Protein AF-B7QCP3-F1 (afdb_monomer_lite)

Structure (mmCIF, N/CA/C/O backbone):
data_AF-B7QCP3-F1
#
_entry.id   AF-B7QCP3-F1
#
loop_
_atom_site.group_PDB
_atom_site.id
_atom_site.type_symbol
_atom_site.label_atom_id
_atom_site.label_alt_id
_atom_site.label_comp_id
_atom_site.label_asym_id
_atom_site.label_entity_id
_atom_site.label_seq_id
_atom_site.pdbx_PDB_ins_code
_atom_site.Cartn_x
_atom_site.Cartn_y
_atom_site.Cartn_z
_atom_site.occupancy
_atom_site.B_iso_or_equiv
_atom_site.auth_seq_id
_atom_site.auth_comp_id
_atom_site.auth_asym_id
_atom_site.auth_atom_id
_atom_site.pdbx_PDB_model_num
ATOM 1 N N . MET A 1 1 ? -28.435 -17.490 49.135 1.00 46.22 1 MET A N 1
ATOM 2 C CA . MET A 1 1 ? -27.819 -16.164 48.961 1.00 46.22 1 MET A CA 1
ATOM 3 C C . MET A 1 1 ? -27.325 -16.120 47.533 1.00 46.22 1 MET A C 1
ATOM 5 O O . MET A 1 1 ? -26.300 -16.717 47.230 1.00 46.22 1 MET A O 1
ATOM 9 N N . GLU A 1 2 ? -28.152 -15.584 46.642 1.00 53.16 2 GLU A N 1
ATOM 10 C CA . GLU A 1 2 ? -27.776 -15.393 45.244 1.00 53.16 2 GLU A CA 1
ATOM 11 C C . GLU A 1 2 ? -26.828 -14.197 45.165 1.00 53.16 2 GLU A C 1
ATOM 13 O O . GLU A 1 2 ? -26.972 -13.226 45.903 1.00 53.16 2 GLU A O 1
ATOM 18 N N . VAL A 1 3 ? -25.815 -14.289 44.306 1.00 61.50 3 VAL A N 1
ATOM 19 C CA . VAL A 1 3 ? -24.727 -13.299 44.187 1.00 61.50 3 VAL A CA 1
ATOM 20 C C . VAL A 1 3 ? -25.260 -11.890 43.862 1.00 61.50 3 VAL A C 1
ATOM 22 O O . VAL A 1 3 ? -24.596 -10.890 44.119 1.00 61.50 3 VAL A O 1
ATOM 25 N N . THR A 1 4 ? -26.488 -11.814 43.351 1.00 58.09 4 THR A N 1
ATOM 26 C CA . THR A 1 4 ? -27.262 -10.607 43.050 1.00 58.09 4 THR A CA 1
ATOM 27 C C . THR A 1 4 ? -27.692 -9.804 44.283 1.00 58.09 4 THR A C 1
ATOM 29 O O . THR A 1 4 ? -27.760 -8.583 44.181 1.00 58.09 4 THR A O 1
ATOM 32 N N . ASP A 1 5 ? -27.882 -10.423 45.455 1.00 54.50 5 ASP A N 1
ATOM 33 C CA . ASP A 1 5 ? -28.210 -9.703 46.706 1.00 54.50 5 ASP A CA 1
ATOM 34 C C . ASP A 1 5 ? -27.000 -8.954 47.296 1.00 54.50 5 ASP A C 1
ATOM 36 O O . ASP A 1 5 ? -27.155 -8.018 48.078 1.00 54.50 5 ASP A O 1
ATOM 40 N N . LEU A 1 6 ? -25.776 -9.341 46.915 1.00 59.97 6 LEU A N 1
ATOM 41 C CA . LEU A 1 6 ? -24.539 -8.690 47.366 1.00 59.97 6 LEU A CA 1
ATOM 42 C C . LEU A 1 6 ? -24.237 -7.398 46.583 1.00 59.97 6 LEU A C 1
ATOM 44 O O . LEU A 1 6 ? -23.467 -6.560 47.045 1.00 59.97 6 LEU A O 1
ATOM 48 N N . ILE A 1 7 ? -24.823 -7.243 45.393 1.00 63.78 7 ILE A N 1
ATOM 49 C CA . ILE A 1 7 ? -24.487 -6.175 44.437 1.00 63.78 7 ILE A CA 1
ATOM 50 C C . ILE A 1 7 ? -25.426 -4.959 44.579 1.00 63.78 7 ILE A C 1
ATOM 52 O O . ILE A 1 7 ? -25.082 -3.860 44.142 1.00 63.78 7 ILE A O 1
ATOM 56 N N . GLY A 1 8 ? -26.543 -5.109 45.299 1.00 57.94 8 GLY A N 1
ATOM 57 C CA . GLY A 1 8 ? -27.529 -4.050 45.516 1.00 57.94 8 GLY A CA 1
ATOM 58 C C . GLY A 1 8 ? -28.413 -3.807 44.289 1.00 57.94 8 GLY A C 1
ATOM 59 O O . GLY A 1 8 ? -28.006 -4.038 43.151 1.00 57.94 8 GLY A O 1
ATOM 60 N N . GLU A 1 9 ? -29.649 -3.353 44.519 1.00 66.12 9 GLU A N 1
ATOM 61 C CA . GLU A 1 9 ? -30.588 -3.010 43.445 1.00 66.12 9 GLU A CA 1
ATOM 62 C C . GLU A 1 9 ? -29.962 -2.008 42.467 1.00 66.12 9 GLU A C 1
ATOM 64 O O . GLU A 1 9 ? -29.450 -0.956 42.861 1.00 66.12 9 GLU A O 1
ATOM 69 N N . THR A 1 10 ? -30.023 -2.339 41.176 1.00 66.56 10 THR A N 1
ATOM 70 C CA . THR A 1 10 ? -29.459 -1.530 40.093 1.00 66.56 10 THR A CA 1
ATOM 71 C C . THR A 1 10 ? -30.162 -0.173 40.006 1.00 66.56 10 THR A C 1
ATOM 73 O O . THR A 1 10 ? -31.198 -0.023 39.359 1.00 66.56 10 THR A O 1
ATOM 76 N N . GLY A 1 11 ? -29.628 0.832 40.698 1.00 74.88 11 GLY A N 1
ATOM 77 C CA . GLY A 1 11 ? -30.231 2.160 40.775 1.00 74.88 11 GLY A CA 1
ATOM 78 C C . GLY A 1 11 ? -30.078 2.971 39.483 1.00 74.88 11 GLY A C 1
ATOM 79 O O . GLY A 1 11 ? -29.145 2.778 38.702 1.00 74.88 11 GLY A O 1
ATOM 80 N N . THR A 1 12 ? -30.945 3.971 39.289 1.00 77.31 12 THR A N 1
ATOM 81 C CA . THR A 1 12 ? -30.922 4.901 38.139 1.00 77.31 12 THR A CA 1
ATOM 82 C C . THR A 1 12 ? -29.543 5.532 37.904 1.00 77.31 12 THR A C 1
ATOM 84 O O . THR A 1 12 ? -29.135 5.740 36.764 1.00 77.31 12 THR A O 1
ATOM 87 N N . PHE A 1 13 ? -28.792 5.790 38.979 1.00 77.31 13 PHE A N 1
ATOM 88 C CA . PHE A 1 13 ? -27.433 6.327 38.910 1.00 77.31 13 PHE A CA 1
ATOM 89 C C . PHE A 1 13 ? -26.421 5.337 38.313 1.00 77.31 13 PHE A C 1
ATOM 91 O O . PHE A 1 13 ? -25.586 5.732 37.503 1.00 77.31 13 PHE A O 1
ATOM 98 N N . GLN A 1 14 ? -26.509 4.049 38.656 1.00 82.31 14 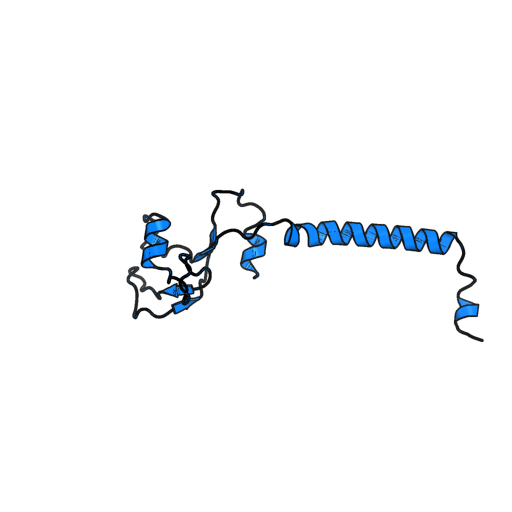GLN A N 1
ATOM 99 C CA . GLN A 1 14 ? -25.624 3.021 38.098 1.00 82.31 14 GLN A CA 1
ATOM 100 C C . GLN A 1 14 ? -25.875 2.846 36.596 1.00 82.31 14 GLN A C 1
ATOM 102 O O . GLN A 1 14 ? -24.928 2.805 35.812 1.00 82.31 14 GLN A O 1
ATOM 107 N N . ASN A 1 15 ? -27.145 2.860 36.179 1.00 82.62 15 ASN A N 1
ATOM 108 C CA . ASN A 1 15 ? -27.513 2.824 34.763 1.00 82.62 15 ASN A CA 1
ATOM 109 C C . ASN A 1 15 ? -27.022 4.067 34.006 1.00 82.62 15 ASN A C 1
ATOM 111 O O . ASN A 1 15 ? -26.506 3.946 32.897 1.00 82.62 15 ASN A O 1
ATOM 115 N N . LEU A 1 16 ? -27.111 5.258 34.610 1.00 87.00 16 LEU A N 1
ATOM 116 C CA . LEU A 1 16 ? -26.567 6.483 34.018 1.00 87.00 16 LEU A CA 1
ATOM 117 C C . LEU A 1 16 ? -25.044 6.389 33.825 1.00 87.00 16 LEU A C 1
ATOM 119 O O . LEU A 1 16 ? -24.537 6.721 32.754 1.00 87.00 16 LEU A O 1
ATOM 123 N N . MET A 1 17 ? -24.318 5.896 34.831 1.00 87.50 17 MET A N 1
ATOM 124 C CA . MET A 1 17 ? -22.865 5.699 34.754 1.00 87.50 17 MET A CA 1
ATOM 125 C C . MET A 1 17 ? -22.487 4.679 33.676 1.00 87.50 17 MET A C 1
ATOM 127 O O . MET A 1 17 ? -21.512 4.887 32.950 1.00 87.50 17 MET A O 1
ATOM 131 N N . LEU A 1 18 ? -23.281 3.616 33.516 1.00 89.00 18 LEU A N 1
ATOM 132 C CA . LEU A 1 18 ? -23.097 2.634 32.451 1.00 89.00 18 LEU A CA 1
ATOM 133 C C . LEU A 1 18 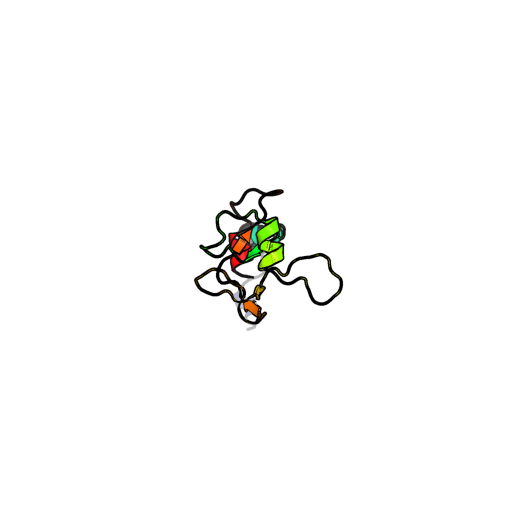? -23.265 3.272 31.066 1.00 89.00 18 LEU A C 1
ATOM 135 O O . LEU A 1 18 ? -22.394 3.111 30.215 1.00 89.00 18 LEU A O 1
ATOM 139 N N . VAL A 1 19 ? -24.331 4.051 30.855 1.00 91.81 19 VAL A N 1
ATOM 140 C CA . VAL A 1 19 ? -24.593 4.742 29.579 1.00 91.81 19 VAL A CA 1
ATOM 141 C C . VAL A 1 19 ? -23.472 5.722 29.237 1.00 91.81 19 VAL A C 1
ATOM 143 O O . VAL A 1 19 ? -22.982 5.727 28.108 1.00 91.81 19 VAL A O 1
ATOM 146 N N . VAL A 1 20 ? -23.012 6.518 30.207 1.00 93.56 20 VAL A N 1
ATOM 147 C CA . VAL A 1 20 ? -21.892 7.450 29.999 1.00 93.56 20 VAL A CA 1
ATOM 148 C C . VAL A 1 20 ? -20.608 6.690 29.654 1.00 93.56 20 VAL A C 1
ATOM 150 O O . VAL A 1 20 ? -19.882 7.092 28.743 1.00 93.56 20 VAL A O 1
ATOM 153 N N . SER A 1 21 ? -20.345 5.572 30.332 1.00 91.38 21 SER A N 1
ATOM 154 C CA . SER A 1 21 ? -19.172 4.728 30.073 1.00 91.38 2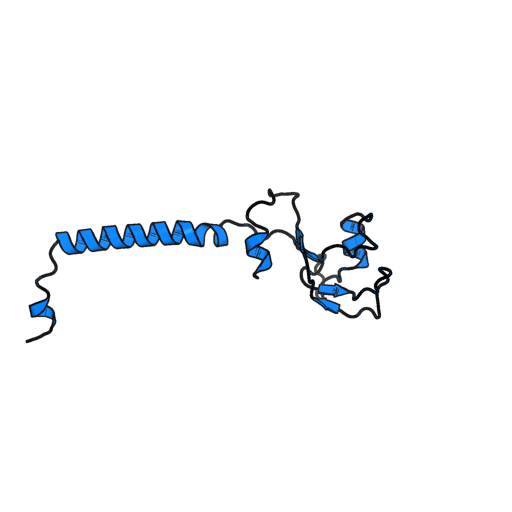1 SER A CA 1
ATOM 155 C C . SER A 1 21 ? -19.222 4.095 28.679 1.00 91.38 21 SER A C 1
ATOM 157 O O . SER A 1 21 ? -18.232 4.132 27.949 1.00 91.38 21 SER A O 1
ATOM 159 N N . MET A 1 22 ? -20.388 3.591 28.263 1.00 94.81 22 MET A N 1
ATOM 160 C CA . MET A 1 22 ? -20.604 3.058 26.916 1.00 94.81 22 MET A CA 1
ATOM 161 C C . MET A 1 22 ? -20.426 4.138 25.847 1.00 94.81 22 MET A C 1
ATOM 163 O O . MET A 1 22 ? -19.716 3.912 24.871 1.00 94.81 22 MET A O 1
ATOM 167 N N . TYR A 1 23 ? -20.995 5.331 26.042 1.00 95.31 23 TYR A N 1
ATOM 168 C CA . TYR A 1 23 ? -20.841 6.451 25.108 1.00 95.31 23 TYR A CA 1
ATOM 169 C C . TYR A 1 23 ? -19.369 6.837 24.907 1.00 95.31 23 TYR A C 1
ATOM 171 O O . TYR A 1 23 ? -18.920 7.034 23.776 1.00 95.31 23 TYR A O 1
ATOM 179 N N . ARG A 1 24 ? -18.588 6.888 25.996 1.00 93.69 24 ARG A N 1
ATOM 180 C CA . ARG A 1 24 ? -17.136 7.112 25.927 1.00 93.69 24 ARG A CA 1
ATOM 181 C C . ARG A 1 24 ? -16.434 6.016 25.128 1.00 93.69 24 ARG A C 1
ATOM 183 O O . ARG A 1 24 ? -15.607 6.342 24.281 1.00 93.69 24 ARG A O 1
ATOM 190 N N . GLY A 1 25 ? -16.786 4.753 25.365 1.00 92.69 25 GLY A N 1
ATOM 191 C CA . GLY A 1 25 ? -16.244 3.614 24.624 1.00 92.69 25 GLY A CA 1
ATOM 192 C C . GLY A 1 25 ? -16.542 3.688 23.126 1.00 92.69 25 GLY A C 1
ATOM 193 O O . GLY A 1 25 ? -15.640 3.507 22.314 1.00 92.69 25 GLY A O 1
ATOM 194 N N . VAL A 1 26 ? -17.775 4.037 22.751 1.00 92.50 26 VAL A N 1
ATOM 195 C CA . VAL A 1 26 ? -18.178 4.193 21.344 1.00 92.50 26 VAL A CA 1
ATOM 196 C C . VAL A 1 26 ? -17.411 5.329 20.671 1.00 92.50 26 VAL A C 1
ATOM 198 O O . VAL A 1 26 ? -16.875 5.137 19.584 1.00 92.50 26 VAL A O 1
ATOM 201 N N . MET A 1 27 ? -17.288 6.491 21.318 1.00 90.88 27 MET A N 1
ATOM 202 C CA . MET A 1 27 ? -16.523 7.613 20.759 1.00 90.88 27 MET A CA 1
ATOM 203 C C . MET A 1 27 ? -15.036 7.282 20.603 1.00 90.88 27 MET A C 1
ATOM 205 O O . MET A 1 27 ? -14.427 7.639 19.596 1.00 90.88 27 MET A O 1
ATOM 209 N N . LEU A 1 28 ? -14.459 6.555 21.563 1.00 90.19 28 LEU A N 1
ATOM 210 C CA . LEU A 1 28 ? -13.087 6.063 21.467 1.00 90.19 28 LEU A CA 1
ATOM 211 C C . LEU A 1 28 ? -12.925 5.069 20.308 1.00 90.19 28 LEU A C 1
ATOM 213 O O . LEU A 1 28 ? -11.949 5.152 19.566 1.00 90.19 28 LEU A O 1
ATOM 217 N N . ALA A 1 29 ? -13.878 4.154 20.129 1.00 87.94 29 ALA A N 1
ATOM 218 C CA . ALA A 1 29 ? -13.863 3.197 19.029 1.00 87.94 29 ALA A CA 1
ATOM 219 C C . ALA A 1 29 ? -13.962 3.902 17.670 1.00 87.94 29 ALA A C 1
ATOM 221 O O . ALA A 1 29 ? -13.168 3.609 16.785 1.00 87.94 29 ALA A O 1
ATOM 222 N N . ILE A 1 30 ? -14.864 4.878 17.521 1.00 88.38 30 ILE A N 1
ATOM 223 C CA . ILE A 1 30 ? -14.986 5.679 16.293 1.00 88.38 30 ILE A CA 1
ATOM 224 C C . ILE A 1 30 ? -13.691 6.443 16.013 1.00 88.38 30 ILE A C 1
ATOM 226 O O . ILE A 1 30 ? -13.244 6.477 14.874 1.00 88.38 30 ILE A O 1
ATOM 230 N N . ASN A 1 31 ? -13.063 7.040 17.027 1.00 86.19 31 ASN A N 1
ATOM 231 C CA . ASN A 1 31 ? -11.818 7.776 16.826 1.00 86.19 31 ASN A CA 1
ATOM 232 C C . ASN A 1 31 ? -10.661 6.866 16.379 1.00 86.19 31 ASN A C 1
ATOM 234 O O . ASN A 1 31 ? -9.910 7.247 15.487 1.00 86.19 31 ASN A O 1
ATOM 238 N N . ASN A 1 32 ? -10.546 5.663 16.950 1.00 83.75 32 ASN A N 1
ATOM 239 C CA . ASN A 1 32 ? -9.470 4.730 16.607 1.00 83.75 32 ASN A CA 1
ATOM 240 C C . ASN A 1 32 ? -9.721 3.971 15.296 1.00 83.75 32 ASN A C 1
ATOM 242 O O . ASN A 1 32 ? -8.790 3.750 14.530 1.00 83.75 32 ASN A O 1
ATOM 246 N N . LEU A 1 33 ? -10.965 3.569 15.025 1.00 82.75 33 LEU A N 1
ATOM 247 C CA . LEU A 1 33 ? -11.322 2.769 13.847 1.00 82.75 33 LEU A CA 1
ATOM 248 C C . LEU A 1 33 ? -11.761 3.624 12.658 1.00 82.75 33 LEU A C 1
ATOM 250 O O . LEU A 1 33 ? -11.763 3.146 11.528 1.00 82.75 33 LEU A O 1
ATOM 254 N N . GLY A 1 34 ? -12.136 4.884 12.889 1.00 77.38 34 GLY A N 1
ATOM 255 C CA . GLY A 1 34 ? -12.639 5.781 11.852 1.00 77.38 34 GLY A CA 1
ATOM 256 C C . GLY A 1 34 ? -11.639 5.960 10.719 1.00 77.38 34 GLY A C 1
ATOM 257 O O . GLY A 1 34 ? -12.037 5.947 9.564 1.00 77.38 34 GLY A O 1
ATOM 258 N N . ALA A 1 35 ? -10.346 6.014 11.036 1.00 68.81 35 ALA A N 1
ATOM 259 C CA . ALA A 1 35 ? -9.267 6.004 10.055 1.00 68.81 35 ALA A CA 1
ATOM 260 C C . ALA A 1 35 ? -9.423 4.851 9.043 1.00 68.81 35 ALA A C 1
ATOM 262 O O . ALA A 1 35 ? -9.565 5.093 7.849 1.00 68.81 35 ALA A O 1
ATOM 263 N N . SER A 1 36 ? -9.504 3.606 9.512 1.00 69.19 36 SER A N 1
ATOM 264 C CA . SER A 1 36 ? -9.596 2.420 8.649 1.00 69.19 36 SER A CA 1
ATOM 265 C C . SER A 1 36 ? -10.835 2.391 7.748 1.00 69.19 36 SER A C 1
ATOM 267 O O . SER A 1 36 ? -10.768 1.819 6.667 1.00 69.19 36 SER A O 1
ATOM 269 N N . PHE A 1 37 ? -11.951 2.996 8.166 1.00 67.75 37 PHE A N 1
ATOM 270 C CA . PHE A 1 37 ? -13.183 3.043 7.365 1.00 67.75 37 PHE A CA 1
ATOM 271 C C . PHE A 1 37 ? -13.298 4.278 6.466 1.00 67.75 37 PHE A C 1
ATOM 273 O O . PHE A 1 37 ? -14.024 4.241 5.475 1.00 67.75 37 PHE A O 1
ATOM 280 N N . LEU A 1 38 ? -12.640 5.383 6.822 1.00 70.88 38 LEU A N 1
ATOM 281 C CA . LEU A 1 38 ? -12.728 6.649 6.091 1.00 70.88 38 LEU A CA 1
ATOM 282 C C . LEU A 1 38 ? -11.674 6.773 4.992 1.00 70.88 38 LEU A C 1
ATOM 284 O O . LEU A 1 38 ? -11.841 7.602 4.099 1.00 70.88 38 LEU A O 1
ATOM 288 N N . PHE A 1 39 ? -10.598 5.988 5.048 1.00 69.00 39 PHE A N 1
ATOM 289 C CA . PHE A 1 39 ? -9.581 6.003 4.008 1.00 69.00 39 PHE A CA 1
ATOM 290 C C . PHE A 1 39 ? -10.061 5.222 2.776 1.00 69.00 39 PHE A C 1
ATOM 292 O O . PHE A 1 39 ? -10.282 4.014 2.873 1.00 69.00 39 PHE A O 1
ATOM 299 N N . PRO A 1 40 ? -10.237 5.884 1.615 1.00 68.50 40 PRO A N 1
ATOM 300 C CA . PRO A 1 40 ? -10.577 5.182 0.388 1.00 68.50 40 PRO A CA 1
ATOM 301 C C . PRO A 1 40 ? -9.417 4.265 -0.028 1.00 68.50 40 PRO A C 1
ATOM 303 O O . PRO A 1 40 ? -8.253 4.596 0.234 1.00 68.50 40 PRO A O 1
ATOM 306 N N . PRO A 1 41 ? -9.703 3.133 -0.697 1.00 69.75 41 PRO A N 1
ATOM 307 C CA . PRO A 1 41 ? -8.654 2.335 -1.311 1.00 69.75 41 PRO A CA 1
ATOM 308 C C . PRO A 1 41 ? -7.950 3.202 -2.358 1.00 69.75 41 PRO A C 1
ATOM 310 O O . PRO A 1 41 ? -8.571 3.653 -3.322 1.00 69.75 41 PRO A O 1
ATOM 313 N N . VAL A 1 42 ? -6.663 3.475 -2.147 1.00 76.38 42 VAL A N 1
ATOM 314 C CA . VAL A 1 42 ? -5.836 4.153 -3.147 1.00 76.38 42 VAL A CA 1
ATOM 315 C C . VAL A 1 42 ? -5.232 3.108 -4.073 1.00 76.38 42 VAL A C 1
ATOM 317 O O . VAL A 1 42 ? -4.813 2.032 -3.635 1.00 76.38 42 VAL A O 1
ATOM 320 N N . GLY A 1 43 ? -5.194 3.424 -5.367 1.00 79.81 43 GLY A N 1
ATOM 321 C CA . GLY A 1 43 ? -4.473 2.603 -6.329 1.00 79.81 43 GLY A CA 1
ATOM 322 C C . GLY A 1 43 ? -3.006 2.524 -5.918 1.00 79.81 43 GLY A C 1
ATOM 323 O O . GLY A 1 43 ? -2.373 3.555 -5.704 1.00 79.81 43 GLY A O 1
ATOM 324 N N . HIS A 1 44 ? -2.478 1.314 -5.791 1.00 84.19 44 HIS A N 1
ATOM 325 C CA . HIS A 1 44 ? -1.081 1.072 -5.447 1.00 84.19 44 HIS A CA 1
ATOM 326 C C . HIS A 1 44 ? -0.470 0.071 -6.419 1.00 84.19 44 HIS A C 1
ATOM 328 O O . HIS A 1 44 ? -1.171 -0.730 -7.042 1.00 84.19 44 HIS A O 1
ATOM 334 N N . TRP A 1 45 ? 0.842 0.156 -6.591 1.00 88.44 45 TRP A N 1
ATOM 335 C CA . TRP A 1 45 ? 1.608 -0.723 -7.465 1.00 88.44 45 TRP A CA 1
ATOM 336 C C . TRP A 1 45 ? 3.030 -0.904 -6.945 1.00 88.44 45 TRP A C 1
ATOM 338 O O . TRP A 1 45 ? 3.490 -0.103 -6.137 1.00 88.44 45 TRP A O 1
ATOM 348 N N . CYS A 1 46 ? 3.752 -1.922 -7.422 1.00 89.56 46 CYS A N 1
ATOM 349 C CA . CYS A 1 46 ? 5.148 -2.108 -7.023 1.00 89.56 46 CYS A CA 1
ATOM 350 C C . CYS A 1 46 ? 6.010 -0.888 -7.399 1.00 89.56 46 CYS A C 1
ATOM 352 O O . CYS A 1 46 ? 5.920 -0.378 -8.523 1.00 89.56 46 CYS A O 1
ATOM 354 N N . SER A 1 47 ? 6.877 -0.470 -6.477 1.00 90.31 47 SER A N 1
ATOM 355 C CA . SER A 1 47 ? 7.847 0.613 -6.668 1.00 90.31 47 SER A CA 1
ATOM 356 C C . SER A 1 47 ? 8.792 0.347 -7.844 1.00 90.31 47 SER A C 1
ATOM 358 O O . SER A 1 47 ? 9.118 -0.803 -8.155 1.00 90.31 47 SER A O 1
ATOM 360 N N . ARG A 1 48 ? 9.228 1.415 -8.520 1.00 90.12 48 ARG A N 1
ATOM 361 C CA . ARG A 1 48 ? 10.149 1.332 -9.660 1.00 90.12 48 ARG A CA 1
ATOM 362 C C . ARG A 1 48 ? 11.495 0.739 -9.264 1.00 90.12 48 ARG A C 1
ATOM 364 O O . ARG A 1 48 ? 12.146 1.193 -8.327 1.00 90.12 48 ARG A O 1
ATOM 371 N N . HIS A 1 49 ? 11.976 -0.196 -10.084 1.00 87.94 49 HIS A N 1
ATOM 372 C CA . HIS A 1 49 ? 13.358 -0.662 -9.992 1.00 87.94 49 HIS A CA 1
ATOM 373 C C . HIS A 1 49 ? 14.329 0.527 -10.159 1.00 87.94 49 HIS A C 1
ATOM 375 O O . HIS A 1 49 ? 14.065 1.394 -11.002 1.00 87.94 49 HIS A O 1
ATOM 381 N N . PRO A 1 50 ? 15.474 0.579 -9.449 1.00 86.56 50 PRO A N 1
ATOM 382 C CA . PRO A 1 50 ? 16.436 1.685 -9.550 1.00 86.56 50 PRO A CA 1
ATOM 383 C C . PRO A 1 50 ? 16.862 2.023 -10.989 1.00 86.56 50 PRO A C 1
ATOM 385 O O . PRO A 1 50 ? 17.000 3.191 -11.349 1.00 86.56 50 PRO A O 1
ATOM 388 N N . ALA A 1 51 ? 16.975 1.006 -11.850 1.00 86.75 51 ALA A N 1
ATOM 389 C CA . ALA A 1 51 ? 17.280 1.150 -13.280 1.00 86.75 51 ALA A CA 1
ATOM 390 C C . ALA A 1 51 ? 16.176 1.860 -14.105 1.00 86.75 51 ALA A C 1
ATOM 392 O O . ALA A 1 51 ? 16.387 2.255 -15.254 1.00 86.75 51 ALA A O 1
ATOM 393 N N . HIS A 1 52 ? 14.981 2.031 -13.540 1.00 86.62 52 HIS A N 1
ATOM 394 C CA . HIS A 1 52 ? 13.793 2.578 -14.196 1.00 86.62 52 HIS A CA 1
ATOM 395 C C . HIS A 1 52 ? 13.202 3.802 -13.491 1.00 86.62 52 HIS A C 1
ATOM 397 O O . HIS A 1 52 ? 12.109 4.238 -13.847 1.00 86.62 52 HIS A O 1
ATOM 403 N N . ILE A 1 53 ? 13.949 4.432 -12.581 1.00 86.00 53 ILE A N 1
ATOM 404 C CA . ILE A 1 53 ? 13.499 5.634 -11.864 1.00 86.00 53 ILE A CA 1
ATOM 405 C C . ILE A 1 53 ? 13.137 6.800 -12.803 1.00 86.00 53 ILE A C 1
ATOM 407 O O . ILE A 1 53 ? 12.191 7.542 -12.548 1.00 86.00 53 ILE A O 1
ATOM 411 N N . ASN A 1 54 ? 13.835 6.911 -13.940 1.00 90.06 54 ASN A N 1
ATOM 412 C CA . ASN A 1 54 ? 13.600 7.945 -14.953 1.00 90.06 54 ASN A CA 1
ATOM 413 C C . ASN A 1 54 ? 12.375 7.671 -15.845 1.00 90.06 54 ASN A C 1
ATOM 415 O O . ASN A 1 54 ? 12.012 8.527 -16.652 1.00 90.06 54 ASN A O 1
ATOM 419 N N . ARG A 1 55 ? 11.751 6.487 -15.756 1.00 86.31 55 ARG A N 1
ATOM 420 C CA . ARG A 1 55 ? 10.547 6.173 -16.535 1.00 86.31 55 ARG A CA 1
ATOM 421 C C . ARG A 1 55 ? 9.307 6.783 -15.896 1.00 86.31 55 ARG A C 1
ATOM 423 O O . ARG A 1 55 ? 9.210 6.928 -14.676 1.00 86.31 55 ARG A O 1
ATOM 430 N N . THR A 1 56 ? 8.335 7.091 -16.750 1.00 90.56 56 THR A N 1
ATOM 431 C CA . THR A 1 56 ? 6.991 7.473 -16.302 1.00 90.56 56 THR A CA 1
ATOM 432 C C . THR A 1 56 ? 6.286 6.289 -15.639 1.00 90.56 56 THR A C 1
ATOM 434 O O . THR A 1 56 ? 6.581 5.129 -15.936 1.00 90.56 56 THR A O 1
ATOM 437 N N . ILE A 1 57 ? 5.323 6.581 -14.763 1.00 88.06 57 ILE A N 1
ATOM 438 C CA . ILE A 1 57 ? 4.551 5.563 -14.037 1.00 88.06 57 ILE A CA 1
ATOM 439 C C . ILE A 1 57 ? 3.817 4.635 -15.014 1.00 88.06 57 ILE A C 1
ATOM 441 O O . ILE A 1 57 ? 3.812 3.425 -14.828 1.00 88.06 57 ILE A O 1
ATOM 445 N N . GLN A 1 58 ? 3.234 5.171 -16.086 1.00 88.12 58 GLN A N 1
ATOM 446 C CA . GLN A 1 58 ? 2.513 4.380 -17.085 1.00 88.12 58 GLN A CA 1
ATOM 447 C C . GLN A 1 58 ? 3.442 3.393 -17.803 1.00 88.12 58 GLN A C 1
ATOM 449 O O . GLN A 1 58 ? 3.131 2.209 -17.888 1.00 88.12 58 GLN A O 1
ATOM 454 N N . GLN A 1 59 ? 4.615 3.857 -18.243 1.00 89.44 59 GLN A N 1
ATOM 455 C CA . GLN A 1 59 ? 5.616 2.997 -18.884 1.00 89.44 59 GLN A CA 1
ATOM 456 C C . GLN A 1 59 ? 6.162 1.932 -17.931 1.00 89.44 59 GLN A C 1
ATOM 458 O O . GLN A 1 59 ? 6.526 0.843 -18.365 1.00 89.44 59 GLN A O 1
ATOM 463 N N . TRP A 1 60 ? 6.259 2.260 -16.642 1.00 89.81 60 TRP A N 1
ATOM 464 C CA . TRP A 1 60 ? 6.637 1.301 -15.615 1.00 89.81 60 TRP A CA 1
ATOM 465 C C . TRP A 1 60 ? 5.571 0.218 -15.445 1.00 89.81 60 TRP A C 1
ATOM 467 O O . TRP A 1 60 ? 5.898 -0.962 -15.532 1.00 89.81 60 TRP A O 1
ATOM 477 N N . LYS A 1 61 ? 4.300 0.610 -15.290 1.00 88.50 61 LYS A N 1
ATOM 478 C CA . LYS A 1 61 ? 3.170 -0.320 -15.156 1.00 88.50 61 LYS A CA 1
ATOM 479 C C . LYS A 1 61 ? 3.095 -1.293 -16.334 1.00 88.50 61 LYS A C 1
ATOM 481 O O . LYS A 1 61 ? 2.944 -2.487 -16.125 1.00 88.50 61 LYS A O 1
ATOM 486 N N . GLU A 1 62 ? 3.277 -0.803 -17.558 1.00 88.56 62 GLU A N 1
ATOM 487 C CA . GLU A 1 62 ? 3.262 -1.636 -18.769 1.00 88.56 62 GLU A CA 1
ATOM 488 C C . GLU A 1 62 ? 4.406 -2.656 -18.844 1.00 88.56 62 GLU A C 1
ATOM 490 O O . GLU A 1 62 ? 4.221 -3.735 -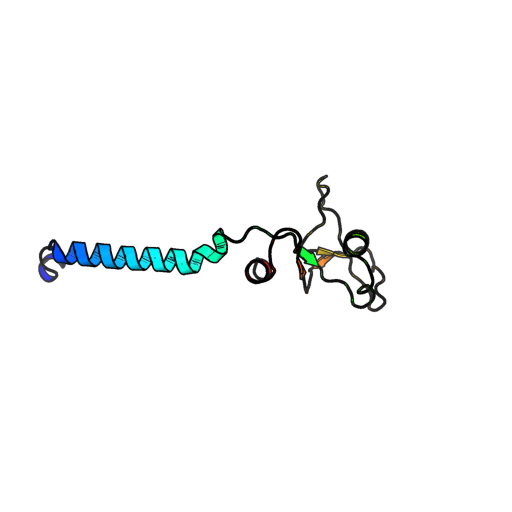19.401 1.00 88.56 62 GLU A O 1
ATOM 495 N N . LEU A 1 63 ? 5.582 -2.316 -18.312 1.00 87.94 63 LEU A N 1
ATOM 496 C CA . LEU A 1 63 ? 6.768 -3.172 -18.362 1.00 87.94 63 LEU A CA 1
ATOM 497 C C . LEU A 1 63 ? 6.802 -4.181 -17.210 1.00 87.94 63 LEU A C 1
ATOM 499 O O . LEU A 1 63 ? 7.154 -5.341 -17.406 1.00 87.94 63 LEU A O 1
ATOM 503 N N . ALA A 1 64 ? 6.512 -3.706 -16.002 1.00 86.50 64 ALA A N 1
ATOM 504 C CA . ALA A 1 64 ? 6.790 -4.414 -14.763 1.00 86.50 64 ALA A CA 1
ATOM 505 C C . ALA A 1 64 ? 5.581 -5.154 -14.208 1.00 86.50 64 ALA A C 1
ATOM 507 O O . ALA A 1 64 ? 5.756 -6.114 -13.464 1.00 86.50 64 ALA A O 1
ATOM 508 N N . ILE A 1 65 ? 4.368 -4.703 -14.522 1.00 88.81 65 ILE A N 1
ATOM 509 C CA . ILE A 1 65 ? 3.180 -5.127 -13.794 1.00 88.81 65 ILE A CA 1
ATOM 510 C C . ILE A 1 65 ? 2.288 -5.960 -14.708 1.00 88.81 65 ILE A C 1
ATOM 512 O O . ILE A 1 65 ? 1.822 -5.463 -15.739 1.00 88.81 65 ILE A O 1
ATOM 516 N N . PRO A 1 66 ? 2.029 -7.231 -14.363 1.00 86.56 66 PRO A N 1
ATOM 517 C CA . PRO A 1 66 ? 1.097 -8.047 -15.118 1.00 86.56 66 PRO A CA 1
ATOM 518 C C . PRO A 1 66 ? -0.315 -7.451 -15.044 1.00 86.56 66 PRO A C 1
ATOM 520 O O . PRO A 1 66 ? -0.721 -6.840 -14.053 1.00 86.56 66 PRO A O 1
ATOM 523 N N . ARG A 1 67 ? -1.088 -7.652 -16.110 1.00 83.94 67 ARG A N 1
ATOM 524 C CA . ARG A 1 67 ? -2.533 -7.398 -16.088 1.00 83.94 67 ARG A CA 1
ATOM 525 C C . ARG A 1 67 ? -3.233 -8.625 -15.518 1.00 83.94 67 ARG A C 1
ATOM 527 O O . ARG A 1 67 ? -2.820 -9.748 -15.811 1.00 83.94 67 ARG A O 1
ATOM 534 N N . GLY A 1 68 ? -4.274 -8.409 -14.722 1.00 73.12 68 GLY A N 1
ATOM 535 C CA . GLY A 1 68 ? -4.938 -9.498 -14.015 1.00 73.12 68 GLY A CA 1
ATOM 536 C C . GLY A 1 68 ? -5.566 -10.552 -14.928 1.00 73.12 68 GLY A C 1
ATOM 537 O O . GLY A 1 68 ? -6.010 -10.282 -16.048 1.00 73.12 68 GLY A O 1
ATOM 538 N N . TYR A 1 69 ? -5.619 -11.787 -14.427 1.00 58.06 69 TYR A N 1
ATOM 539 C CA . TYR A 1 69 ? -6.049 -12.988 -15.155 1.00 58.06 69 TYR A CA 1
ATOM 5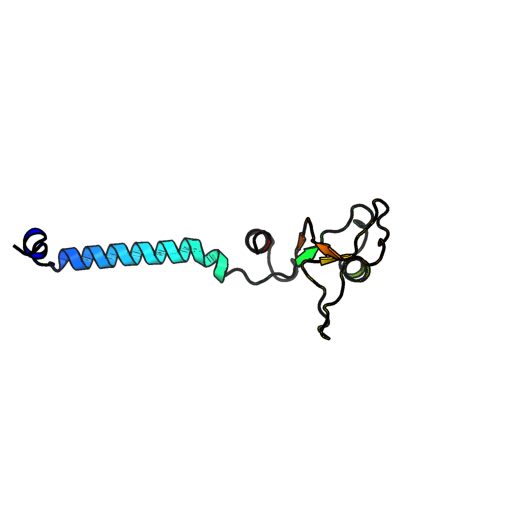40 C C . TYR A 1 69 ? -7.583 -13.097 -15.280 1.00 58.06 69 TYR A C 1
ATOM 542 O O . TYR A 1 69 ? -8.157 -14.129 -14.962 1.00 58.06 69 TYR A O 1
ATOM 550 N N . SER A 1 70 ? -8.294 -12.044 -15.703 1.00 47.97 70 SER A N 1
ATOM 551 C CA . SER A 1 70 ? -9.746 -12.134 -15.970 1.00 47.97 70 SER A CA 1
ATOM 552 C C . SER A 1 70 ? -10.320 -10.903 -16.687 1.00 47.97 70 SER A C 1
ATOM 554 O O . SER A 1 70 ? -11.293 -10.312 -16.221 1.00 47.97 70 SER A O 1
ATOM 556 N N . GLY A 1 71 ? -9.744 -10.468 -17.812 1.00 49.38 71 GLY A N 1
ATOM 557 C CA . GLY A 1 71 ? -10.380 -9.442 -18.661 1.00 49.38 71 GLY A CA 1
ATOM 558 C C . GLY A 1 71 ? -10.611 -8.074 -17.996 1.00 49.38 71 GLY A C 1
ATOM 559 O O . GLY A 1 71 ? -11.291 -7.227 -18.569 1.00 49.38 71 GLY A O 1
ATOM 560 N N . MET A 1 72 ? -10.042 -7.851 -16.811 1.00 54.84 72 MET A N 1
ATOM 561 C CA . MET A 1 72 ? -9.994 -6.557 -16.149 1.00 54.84 72 MET A CA 1
ATOM 562 C C . MET A 1 72 ? -8.819 -5.783 -16.747 1.00 54.84 72 MET A C 1
ATOM 564 O O . MET A 1 72 ? -7.704 -6.291 -16.833 1.00 54.84 72 MET A O 1
ATOM 568 N N . SER A 1 73 ? -9.066 -4.552 -17.190 1.00 59.47 73 SER A N 1
ATOM 569 C CA . SER A 1 73 ? -8.052 -3.639 -17.740 1.00 59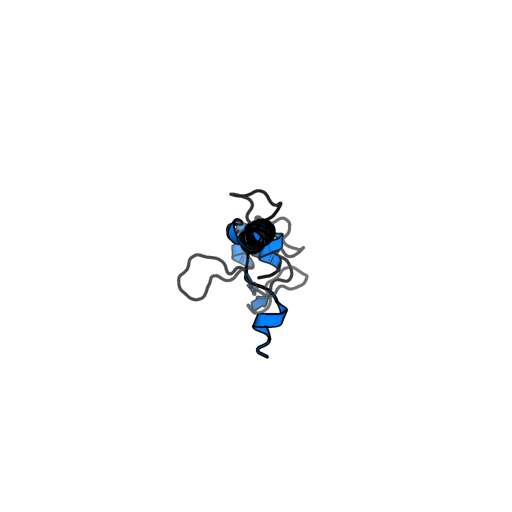.47 73 SER A CA 1
ATOM 570 C C . SER A 1 73 ? -7.075 -3.103 -16.686 1.00 59.47 73 SER A C 1
ATOM 572 O O . SER A 1 73 ? -6.324 -2.168 -16.959 1.00 59.47 73 SER A O 1
ATOM 574 N N . GLU A 1 74 ? -7.117 -3.653 -15.478 1.00 71.88 74 GLU A N 1
ATOM 575 C CA . GLU A 1 74 ? -6.429 -3.145 -14.304 1.00 71.88 74 GLU A CA 1
ATOM 576 C C . GLU A 1 74 ? -5.112 -3.898 -14.085 1.00 71.88 74 GLU A C 1
ATOM 578 O O . GLU A 1 74 ? -4.997 -5.108 -14.312 1.00 71.88 74 GLU A O 1
ATOM 583 N N . TYR A 1 75 ? -4.088 -3.135 -13.707 1.00 79.69 75 TYR A N 1
ATOM 584 C CA . TYR A 1 75 ? -2.772 -3.656 -13.358 1.00 79.69 75 TYR A CA 1
ATOM 585 C C . TYR A 1 75 ? -2.829 -4.318 -11.979 1.00 79.69 75 TYR A C 1
ATOM 587 O O . TYR A 1 75 ? -3.463 -3.786 -11.068 1.00 79.69 75 TYR A O 1
ATOM 595 N N . GLU A 1 76 ? -2.145 -5.450 -11.819 1.00 80.25 76 GLU A N 1
ATOM 596 C CA . GLU A 1 76 ? -2.021 -6.128 -10.526 1.00 80.25 76 GLU A CA 1
ATOM 597 C C . GLU A 1 76 ? -1.307 -5.237 -9.498 1.00 80.25 76 GLU A C 1
ATOM 599 O O . GLU A 1 76 ? -0.289 -4.611 -9.783 1.00 80.25 76 GLU A O 1
ATOM 604 N N . SER A 1 77 ? -1.827 -5.172 -8.274 1.00 81.38 77 SER A N 1
ATOM 605 C CA . SER A 1 77 ? -1.319 -4.238 -7.254 1.00 81.38 77 SER A CA 1
ATOM 606 C C . SER A 1 77 ? -0.175 -4.823 -6.416 1.00 81.38 77 SER A C 1
ATOM 608 O O . SER A 1 77 ? 0.665 -4.089 -5.895 1.00 81.38 77 SER A O 1
ATOM 610 N N . CYS A 1 78 ? -0.123 -6.154 -6.302 1.00 84.25 78 CYS A N 1
ATOM 611 C CA . CYS A 1 78 ? 0.748 -6.871 -5.359 1.00 84.25 78 CYS A CA 1
ATOM 612 C C . CYS A 1 78 ? 1.898 -7.645 -6.016 1.00 84.25 78 CYS A C 1
ATOM 614 O O . CYS A 1 78 ? 2.800 -8.118 -5.315 1.00 84.25 78 CYS A O 1
ATOM 616 N N . TRP A 1 79 ? 1.854 -7.811 -7.336 1.00 88.12 79 TRP A N 1
ATOM 617 C CA . TRP A 1 79 ? 2.775 -8.655 -8.088 1.00 88.12 79 TRP A CA 1
ATOM 618 C C . TRP A 1 79 ? 3.432 -7.861 -9.209 1.00 88.12 79 TRP A C 1
ATOM 620 O O . TRP A 1 79 ? 2.778 -7.069 -9.882 1.00 88.12 79 TRP A O 1
ATOM 630 N N . MET A 1 80 ? 4.715 -8.120 -9.439 1.00 90.00 80 MET A N 1
ATOM 631 C CA . MET A 1 80 ? 5.460 -7.632 -10.598 1.00 90.00 80 MET A CA 1
ATOM 632 C C . MET A 1 80 ? 6.245 -8.768 -11.239 1.00 90.00 80 MET A C 1
ATOM 634 O O . MET A 1 80 ? 6.492 -9.801 -10.614 1.00 90.00 80 MET A O 1
ATOM 638 N N . TYR A 1 81 ? 6.671 -8.569 -12.478 1.00 89.88 81 TYR A N 1
ATOM 639 C CA . TYR A 1 81 ? 7.650 -9.437 -13.104 1.00 89.88 81 TYR A CA 1
ATOM 640 C C . TYR A 1 81 ? 8.997 -9.333 -12.386 1.00 89.88 81 TYR A C 1
ATOM 642 O O . TYR A 1 81 ? 9.438 -8.244 -12.013 1.00 89.88 81 TYR A O 1
ATOM 650 N N . ALA A 1 82 ? 9.667 -10.469 -12.211 1.00 88.50 82 ALA A N 1
ATOM 651 C CA . ALA A 1 82 ? 11.019 -10.514 -11.685 1.00 88.50 82 ALA A CA 1
ATOM 652 C C . ALA A 1 82 ? 11.948 -9.699 -12.586 1.00 88.50 82 ALA A C 1
ATOM 654 O O . ALA A 1 82 ? 11.914 -9.833 -13.810 1.00 88.50 82 ALA A O 1
ATOM 655 N N . MET A 1 83 ? 12.793 -8.873 -11.978 1.00 87.81 83 MET A N 1
ATOM 656 C CA . MET A 1 83 ? 13.782 -8.070 -12.688 1.00 87.81 83 MET A CA 1
ATOM 657 C C . MET A 1 83 ? 15.193 -8.438 -12.248 1.00 87.81 83 MET A C 1
ATOM 659 O O . MET A 1 83 ? 15.421 -8.838 -11.109 1.00 87.81 83 MET A O 1
ATOM 663 N N . SER A 1 84 ? 16.129 -8.321 -13.182 1.00 86.38 84 SER A N 1
ATOM 664 C CA . SER A 1 84 ? 17.565 -8.368 -12.927 1.00 86.38 84 SER A CA 1
ATOM 665 C C . SER A 1 84 ? 18.040 -7.025 -12.368 1.00 86.38 84 SER A C 1
ATOM 667 O O . SER A 1 84 ? 17.366 -6.010 -12.550 1.00 86.38 84 SER A O 1
ATOM 669 N N . ASP A 1 85 ? 19.235 -6.997 -11.777 1.00 84.25 85 ASP A N 1
ATOM 670 C CA . ASP A 1 85 ? 19.889 -5.770 -11.303 1.00 84.25 85 ASP A CA 1
ATOM 671 C C . ASP A 1 85 ? 20.023 -4.705 -12.411 1.00 84.25 85 ASP A C 1
ATOM 673 O O . ASP A 1 85 ? 19.948 -3.505 -12.144 1.00 84.25 85 ASP A O 1
ATOM 677 N N . ASP A 1 86 ? 20.120 -5.128 -13.675 1.00 83.50 86 ASP A N 1
ATOM 678 C CA . ASP A 1 86 ? 20.165 -4.232 -14.839 1.00 83.50 86 ASP A CA 1
ATOM 679 C C . ASP A 1 86 ? 18.779 -3.676 -15.247 1.00 83.50 86 ASP A C 1
ATOM 681 O O . ASP A 1 86 ? 18.662 -2.892 -16.191 1.00 83.50 86 ASP A O 1
ATOM 685 N N . GLY A 1 87 ? 17.702 -4.077 -14.560 1.00 80.44 87 GLY A N 1
ATOM 686 C CA . GLY A 1 87 ? 16.312 -3.702 -14.853 1.00 80.44 87 GLY A CA 1
ATOM 687 C C . GLY A 1 87 ? 15.629 -4.543 -15.937 1.00 80.44 87 GLY A C 1
ATOM 688 O O . GLY A 1 87 ? 14.485 -4.285 -16.298 1.00 80.44 87 GLY A O 1
ATOM 689 N N . ALA A 1 88 ? 16.293 -5.565 -16.478 1.00 85.44 88 ALA A N 1
ATOM 690 C CA . ALA A 1 88 ? 15.678 -6.451 -17.464 1.00 85.44 88 ALA A CA 1
ATOM 691 C C . ALA A 1 88 ? 14.699 -7.432 -16.800 1.00 85.44 88 ALA A C 1
ATOM 693 O O . ALA A 1 88 ? 15.008 -7.994 -15.751 1.00 85.44 88 ALA A O 1
ATOM 694 N N . VAL A 1 89 ? 13.548 -7.685 -17.431 1.00 84.81 89 VAL A N 1
ATOM 695 C CA . VAL A 1 89 ? 12.595 -8.710 -16.976 1.00 84.81 89 VAL A CA 1
ATOM 696 C C . VAL A 1 89 ? 13.220 -10.100 -17.124 1.00 84.81 89 VAL A C 1
ATOM 698 O O . VAL A 1 89 ? 13.684 -10.471 -18.203 1.00 84.81 89 VAL A O 1
ATOM 701 N N . VAL A 1 90 ? 13.223 -10.877 -16.042 1.00 84.81 90 VAL A N 1
ATOM 702 C CA . VAL A 1 90 ? 13.804 -12.220 -15.971 1.00 84.81 90 VAL A CA 1
ATOM 703 C C . VAL A 1 90 ? 12.684 -13.255 -15.979 1.00 84.81 90 VAL A C 1
ATOM 705 O O . VAL A 1 90 ? 11.925 -13.373 -15.022 1.00 84.81 90 VAL A O 1
ATOM 708 N N . ASN A 1 91 ? 12.621 -14.054 -17.047 1.00 78.31 91 ASN A N 1
ATOM 709 C CA . ASN A 1 91 ? 11.799 -15.270 -17.151 1.00 78.31 91 ASN A CA 1
ATOM 710 C C . ASN A 1 91 ? 10.278 -15.101 -16.960 1.00 78.31 91 ASN A C 1
ATOM 712 O O . ASN A 1 91 ? 9.610 -16.099 -16.701 1.00 78.31 91 ASN A O 1
ATOM 716 N N . GLU A 1 92 ? 9.737 -13.880 -17.062 1.00 76.62 92 GLU A N 1
ATOM 717 C CA . GLU A 1 92 ? 8.304 -13.578 -16.859 1.00 76.62 92 GLU A CA 1
ATOM 718 C C . GLU A 1 92 ? 7.731 -14.142 -15.540 1.00 76.62 92 GLU A C 1
ATOM 720 O O . GLU A 1 92 ? 6.521 -14.305 -15.385 1.00 76.62 92 GLU A O 1
ATOM 725 N N . SER A 1 93 ? 8.591 -14.449 -14.564 1.00 84.75 93 SER A N 1
ATOM 726 C CA . SER A 1 93 ? 8.155 -14.978 -13.279 1.00 84.75 93 SER A CA 1
ATOM 727 C C . SER A 1 93 ? 7.575 -13.854 -12.431 1.00 84.75 93 SER A C 1
ATOM 729 O O . SER A 1 93 ? 8.040 -12.717 -12.480 1.00 84.75 93 SER A O 1
ATOM 731 N N . LEU A 1 94 ? 6.544 -14.165 -11.648 1.00 87.31 94 LEU A N 1
ATOM 732 C CA . LEU A 1 94 ? 5.890 -13.191 -10.782 1.00 87.31 94 LEU A CA 1
ATOM 733 C C . LEU A 1 94 ? 6.524 -13.207 -9.393 1.00 87.31 94 LEU A C 1
ATOM 735 O O . LEU A 1 94 ? 6.644 -14.258 -8.761 1.00 87.31 94 LEU A O 1
ATOM 739 N N . VAL A 1 95 ? 6.900 -12.027 -8.911 1.00 89.62 95 VAL A N 1
ATOM 740 C CA . VAL A 1 95 ? 7.422 -11.795 -7.564 1.00 89.62 95 VAL A CA 1
ATOM 741 C C . VAL A 1 95 ? 6.532 -10.802 -6.827 1.00 89.62 95 VAL A C 1
ATOM 743 O O . VAL A 1 95 ? 5.916 -9.923 -7.432 1.00 89.62 95 VAL A O 1
ATOM 746 N N . ARG A 1 96 ? 6.442 -10.957 -5.504 1.00 87.81 96 ARG A N 1
ATOM 747 C CA . ARG A 1 96 ? 5.671 -10.048 -4.649 1.00 87.81 96 ARG A CA 1
ATOM 748 C C . ARG A 1 96 ? 6.394 -8.704 -4.535 1.00 87.81 96 ARG A C 1
ATOM 750 O O . ARG A 1 96 ? 7.617 -8.699 -4.379 1.00 87.81 96 ARG A O 1
ATOM 757 N N . CYS A 1 97 ? 5.654 -7.592 -4.572 1.00 88.12 97 CYS A N 1
ATOM 758 C CA . CYS A 1 97 ? 6.234 -6.272 -4.309 1.00 88.12 97 CYS A CA 1
ATOM 759 C C . CYS A 1 97 ? 6.917 -6.255 -2.930 1.00 88.12 97 CYS A C 1
ATOM 761 O O . CYS A 1 97 ? 6.378 -6.793 -1.961 1.00 88.12 97 CYS A O 1
ATOM 763 N N . GLN A 1 98 ? 8.088 -5.621 -2.846 1.00 85.88 98 GLN A N 1
ATOM 764 C CA . GLN A 1 98 ? 8.737 -5.301 -1.567 1.00 85.88 98 GLN A CA 1
ATOM 765 C C . GLN A 1 98 ? 8.405 -3.883 -1.095 1.00 85.88 98 GLN A C 1
ATOM 767 O O . GLN A 1 98 ? 8.391 -3.619 0.102 1.00 85.88 98 GLN A O 1
ATOM 772 N N . GLU A 1 99 ? 8.126 -2.992 -2.045 1.00 86.00 99 GLU A N 1
ATOM 773 C CA . GLU A 1 99 ? 7.796 -1.590 -1.826 1.00 86.00 99 GLU A CA 1
ATOM 774 C C . GLU A 1 99 ? 6.683 -1.179 -2.794 1.00 86.00 99 GLU A C 1
ATOM 776 O O . GLU A 1 99 ? 6.589 -1.727 -3.901 1.00 86.00 99 GLU A O 1
ATOM 781 N N . TRP A 1 100 ? 5.875 -0.196 -2.394 1.00 86.88 100 TRP A N 1
ATOM 782 C CA . TRP A 1 100 ? 4.731 0.295 -3.159 1.00 86.88 100 TRP A CA 1
ATOM 783 C C . TRP A 1 100 ? 4.857 1.781 -3.489 1.00 86.88 100 TRP A C 1
ATOM 785 O O . TRP A 1 100 ? 5.308 2.584 -2.677 1.00 86.88 100 TRP A O 1
ATOM 795 N N . GLU A 1 101 ? 4.419 2.138 -4.691 1.00 86.94 101 GLU A N 1
ATOM 796 C CA . GLU A 1 101 ? 4.117 3.507 -5.100 1.00 86.94 101 GLU A CA 1
ATOM 797 C C . GLU A 1 101 ? 2.589 3.672 -5.170 1.00 86.94 101 GLU A C 1
ATOM 799 O O . GLU A 1 101 ? 1.873 2.773 -5.626 1.00 86.94 101 GLU A O 1
ATOM 804 N N . TYR A 1 102 ? 2.093 4.823 -4.716 1.00 83.81 102 TYR A N 1
ATOM 805 C CA . TYR A 1 102 ? 0.668 5.106 -4.549 1.00 83.81 102 TYR A CA 1
ATOM 806 C C . TYR A 1 102 ? 0.170 6.158 -5.547 1.00 83.81 102 TYR A C 1
ATOM 808 O O . TYR A 1 102 ? 0.907 7.048 -5.977 1.00 83.81 102 TYR A O 1
ATOM 816 N N . ASP A 1 103 ? -1.108 6.067 -5.917 1.00 82.25 103 ASP A N 1
ATOM 817 C CA . ASP A 1 103 ? -1.774 7.097 -6.707 1.00 82.25 103 ASP A CA 1
ATOM 818 C C . ASP A 1 103 ? -2.155 8.297 -5.835 1.00 82.25 103 ASP A C 1
ATOM 820 O O . ASP A 1 103 ? -3.002 8.199 -4.945 1.00 82.25 103 ASP A O 1
ATOM 824 N N . HIS A 1 104 ? -1.550 9.446 -6.126 1.00 75.75 104 HIS A N 1
ATOM 825 C CA . HIS A 1 104 ? -1.832 10.719 -5.457 1.00 75.75 104 HIS A CA 1
ATOM 826 C C . HIS A 1 104 ? -2.691 11.666 -6.297 1.00 75.75 104 HIS A C 1
ATOM 828 O O . HIS A 1 104 ? -2.768 12.853 -5.987 1.00 75.75 104 HIS A O 1
ATOM 834 N N . SER A 1 105 ? -3.306 11.181 -7.380 1.00 74.44 105 SER A N 1
ATOM 835 C CA . SER A 1 105 ? -4.169 12.010 -8.231 1.00 74.44 105 SER A CA 1
ATOM 836 C C . SER A 1 105 ? -5.378 12.571 -7.477 1.00 74.44 105 SER A C 1
ATOM 838 O O . SER A 1 105 ? -5.690 13.751 -7.622 1.00 74.44 105 SER A O 1
ATOM 840 N N . GLU A 1 106 ? -6.011 11.749 -6.640 1.00 68.00 106 GLU A N 1
ATOM 841 C CA . GLU A 1 106 ? -7.272 12.090 -5.968 1.00 68.00 106 GLU A CA 1
ATOM 842 C C . GLU A 1 106 ? -7.096 12.494 -4.492 1.00 68.00 106 GLU A C 1
ATOM 844 O O . GLU A 1 106 ? -7.884 13.280 -3.964 1.00 68.00 106 GLU A O 1
ATOM 849 N N . PHE A 1 107 ? -6.067 11.984 -3.802 1.00 64.00 107 PHE A N 1
ATOM 850 C CA . PHE A 1 107 ? -5.923 12.144 -2.349 1.00 64.00 107 PHE A CA 1
ATOM 851 C C . PHE A 1 107 ? -4.486 12.466 -1.921 1.00 64.00 107 PHE A C 1
ATOM 853 O O . PHE A 1 107 ? -3.513 11.962 -2.480 1.00 64.00 107 PHE A O 1
ATOM 860 N N . TRP A 1 108 ? -4.359 13.303 -0.884 1.00 60.12 108 TRP A N 1
ATOM 861 C CA . TRP A 1 108 ? -3.071 13.696 -0.305 1.00 60.12 108 TRP A CA 1
ATOM 862 C C . TRP A 1 108 ? -2.396 12.514 0.432 1.00 60.12 108 TRP A C 1
ATOM 864 O O . TRP A 1 108 ? -3.106 11.756 1.099 1.00 60.12 108 TRP A O 1
ATOM 874 N N . PRO A 1 109 ? -1.051 12.379 0.409 1.00 59.62 109 PRO A N 1
ATOM 875 C CA . PRO A 1 109 ? -0.316 11.179 0.858 1.00 59.62 109 PRO A CA 1
ATOM 876 C C . PRO A 1 109 ? -0.500 10.752 2.329 1.00 59.62 109 PRO A C 1
ATOM 878 O O . PRO A 1 109 ? -0.118 9.663 2.732 1.00 59.62 109 PRO A O 1
ATOM 881 N N . SER A 1 110 ? -1.047 11.600 3.201 1.00 62.41 110 SER A N 1
ATOM 882 C CA . SER A 1 110 ? -0.690 11.556 4.628 1.00 62.41 110 SER A CA 1
ATOM 883 C C . SER A 1 110 ? -1.329 10.458 5.491 1.00 62.41 110 SER A C 1
ATOM 885 O O . SER A 1 110 ? -0.921 10.320 6.642 1.00 62.41 110 SER A O 1
ATOM 887 N N . GLY A 1 111 ? -2.336 9.716 5.016 1.00 60.38 111 GLY A N 1
ATOM 888 C CA . GLY A 1 111 ? -3.067 8.759 5.872 1.00 60.38 111 GLY A CA 1
ATOM 889 C C . GLY A 1 111 ? -3.478 7.441 5.218 1.00 60.38 111 GLY A C 1
ATOM 890 O O . GLY A 1 111 ? -3.503 6.413 5.889 1.00 60.38 111 GLY A O 1
ATOM 891 N N . THR A 1 112 ? -3.746 7.450 3.914 1.00 60.25 112 THR A N 1
ATOM 892 C CA . THR A 1 112 ? -4.187 6.273 3.151 1.00 60.25 112 THR A CA 1
ATOM 893 C C . THR A 1 112 ? -3.050 5.285 2.872 1.00 60.25 112 THR A C 1
ATOM 895 O O . THR A 1 112 ? -3.295 4.084 2.813 1.00 60.25 112 THR A O 1
ATOM 898 N N . GLU A 1 113 ? -1.808 5.759 2.747 1.00 62.03 113 GLU A N 1
ATOM 899 C CA . GLU A 1 113 ? -0.628 4.921 2.469 1.00 62.03 113 GLU A CA 1
ATOM 900 C C . GLU A 1 113 ? -0.360 3.923 3.605 1.00 62.03 113 GLU A C 1
ATOM 902 O O . GLU A 1 113 ? -0.276 2.719 3.387 1.00 62.03 113 GLU A O 1
ATOM 907 N N . LYS A 1 114 ? -0.340 4.412 4.853 1.00 61.59 114 LYS A N 1
ATOM 908 C CA . LYS A 1 114 ? -0.028 3.606 6.047 1.00 61.59 114 LYS A CA 1
ATOM 909 C C . LYS A 1 114 ? -1.010 2.465 6.297 1.00 61.59 114 LYS A C 1
ATOM 911 O O . LYS A 1 114 ? -0.642 1.475 6.919 1.00 61.59 114 LYS A O 1
ATOM 916 N N . VAL A 1 115 ? -2.265 2.626 5.884 1.00 61.16 115 VAL A N 1
ATOM 917 C CA . VAL A 1 115 ? -3.288 1.586 6.055 1.00 61.16 115 VAL A CA 1
ATOM 918 C C . VAL A 1 115 ? -3.143 0.497 4.994 1.00 61.16 115 VAL A C 1
ATOM 920 O O . VAL A 1 115 ? -3.355 -0.671 5.310 1.00 61.16 115 VAL A O 1
ATOM 923 N N . ASN A 1 116 ? -2.741 0.855 3.772 1.00 58.16 116 ASN A N 1
ATOM 924 C CA . ASN A 1 116 ? -2.592 -0.101 2.674 1.00 58.16 116 ASN A CA 1
ATOM 925 C C . ASN A 1 116 ? -1.288 -0.912 2.742 1.00 58.16 116 ASN A C 1
ATOM 927 O O . ASN A 1 116 ? -1.288 -2.049 2.290 1.00 58.16 116 ASN A O 1
ATOM 931 N N . ASP A 1 117 ? -0.232 -0.411 3.395 1.00 56.38 117 ASP A N 1
ATOM 932 C CA . ASP A 1 117 ? 1.007 -1.177 3.648 1.00 56.38 117 ASP A CA 1
ATOM 933 C C . ASP A 1 117 ? 0.788 -2.453 4.503 1.00 56.38 117 ASP A C 1
ATOM 935 O O . ASP A 1 117 ? 1.661 -3.322 4.577 1.00 56.38 117 ASP A O 1
ATOM 939 N N . HIS A 1 118 ? -0.346 -2.560 5.207 1.00 49.09 118 HIS A N 1
ATOM 940 C CA . HIS A 1 118 ? -0.648 -3.649 6.144 1.00 49.09 118 HIS A CA 1
ATOM 941 C C . HIS A 1 118 ? -1.749 -4.617 5.672 1.00 49.09 118 HIS A C 1
ATOM 943 O O . HIS A 1 118 ? -2.085 -5.538 6.425 1.00 49.09 118 HIS A O 1
ATOM 949 N N . ALA A 1 119 ? -2.311 -4.416 4.476 1.00 43.78 119 ALA A N 1
ATOM 950 C CA . ALA A 1 119 ? -3.340 -5.274 3.876 1.00 43.78 119 ALA A CA 1
ATOM 951 C C . ALA A 1 119 ? -2.725 -6.372 2.985 1.00 43.78 119 ALA A C 1
ATOM 953 O O . ALA A 1 119 ? -3.276 -7.498 2.986 1.00 43.78 119 ALA A O 1
#

Radius of gyration: 25.36 Å; chains: 1; bounding box: 51×30×68 Å

Secondary structure (DSSP, 8-state):
--GGGGT----HHHHHHHHHHHHHHHHHHHHHHHHHHHSPPPPEEEPPPGGGTTS-HHHHHHHH-PBPSSS--PBPSSEEEEE-TTS-EEEEEEEE-SSEEE--SSS-TTTHHHHHTT-

pLDDT: mean 78.02, std 13.04, range [43.78, 95.31]

Sequence (119 aa):
MEVTDLIGETGTFQNLMLVVSMYRGVMLAINNLGASFLFPPVGHWCSRHPAHINRTIQQWKELAIPRGYSGMSEYESCWMYAMSDDGAVVNESLVRCQEWEYDHSEFWPSGTEKVNDHA

Organism: Ixodes scapularis (NCBI:txid6945)

Foldseek 3Di:
DPPVVVVDDCDPVNVVVVVVVVVVVVVVCCVVCVLVVVQDQWQKAADDQPLCPVPDPVVRQVQWFDDDDDPDPDTDHFWTADADNNRHGDPRDIDGHPDMDTDPPPHDPDRNVVSVVVD